Protein AF-A0A1Y4RJ46-F1 (afdb_monomer_lite)

Foldseek 3Di:
DDDDPPLLVVLVVLLVLLCVLPVDDLQRSCVVLVHHSVQSVVCVVPVVSDDPVSSVVSNVSNVVSCVVVVVDD

Structure (mmCIF, N/CA/C/O backbone):
data_AF-A0A1Y4RJ46-F1
#
_entry.id   AF-A0A1Y4RJ46-F1
#
loop_
_atom_site.group_PDB
_atom_site.id
_atom_site.type_symbol
_atom_site.label_atom_id
_atom_site.label_alt_id
_atom_site.label_comp_id
_atom_site.label_asym_id
_atom_site.label_entity_id
_atom_site.label_seq_id
_atom_site.pdbx_PDB_ins_code
_atom_site.Cartn_x
_atom_site.Cartn_y
_atom_site.Cartn_z
_atom_site.occupancy
_atom_site.B_iso_or_equiv
_atom_site.auth_seq_id
_atom_site.auth_comp_id
_atom_site.auth_asym_id
_atom_site.auth_atom_id
_atom_site.pdbx_PDB_model_num
ATOM 1 N N . MET A 1 1 ? 10.224 16.197 -22.241 1.00 50.06 1 MET A N 1
ATOM 2 C CA . MET A 1 1 ? 9.904 15.719 -20.878 1.00 50.06 1 MET A CA 1
ATOM 3 C C . MET A 1 1 ? 8.924 14.565 -21.023 1.00 50.06 1 MET A C 1
ATOM 5 O O . MET A 1 1 ? 7.848 14.785 -21.566 1.00 50.06 1 MET A O 1
ATOM 9 N N . VAL A 1 2 ? 9.312 13.338 -20.671 1.00 58.56 2 VAL A N 1
ATOM 10 C CA . VAL A 1 2 ? 8.392 12.191 -20.744 1.00 58.56 2 VAL A CA 1
ATOM 11 C C . VAL A 1 2 ? 7.343 12.384 -19.651 1.00 58.56 2 VAL A C 1
ATOM 13 O O . VAL A 1 2 ? 7.697 12.511 -18.481 1.00 58.56 2 VAL A O 1
ATOM 16 N N . LYS A 1 3 ? 6.064 12.483 -20.023 1.00 65.69 3 LYS A N 1
ATOM 17 C CA . LYS A 1 3 ? 4.976 12.496 -19.041 1.00 65.69 3 LYS A CA 1
ATOM 18 C C . LYS A 1 3 ? 4.878 11.093 -18.452 1.00 65.69 3 LYS A C 1
ATOM 20 O O . LYS A 1 3 ? 4.683 10.13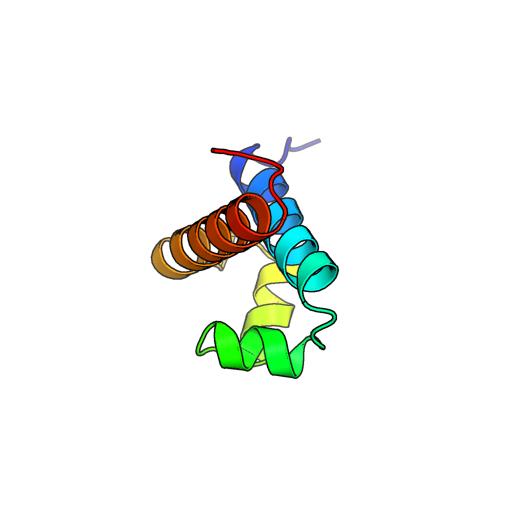7 -19.199 1.00 65.69 3 LYS A O 1
ATOM 25 N N . LEU A 1 4 ? 5.030 10.977 -17.136 1.00 69.50 4 LEU A N 1
ATOM 26 C CA . LEU A 1 4 ? 4.746 9.728 -16.439 1.00 69.50 4 LEU A CA 1
ATOM 27 C C . LEU A 1 4 ? 3.277 9.351 -16.691 1.00 69.50 4 LEU A C 1
ATOM 29 O O . LEU A 1 4 ? 2.406 10.217 -16.564 1.00 69.50 4 LEU A O 1
ATOM 33 N N . PRO A 1 5 ? 2.987 8.094 -17.062 1.00 80.56 5 PRO A N 1
ATOM 34 C CA . PRO A 1 5 ? 1.621 7.602 -17.130 1.00 80.56 5 PRO A CA 1
ATOM 35 C C . PRO A 1 5 ? 0.855 7.877 -15.831 1.00 80.56 5 PRO A C 1
ATOM 37 O O . PRO A 1 5 ? 1.387 7.671 -14.740 1.00 80.56 5 PRO A O 1
ATOM 40 N N . ALA A 1 6 ? -0.403 8.310 -15.941 1.00 83.81 6 ALA A N 1
ATOM 41 C CA . ALA A 1 6 ? -1.223 8.690 -14.785 1.00 83.81 6 ALA A CA 1
ATOM 42 C C . ALA A 1 6 ? -1.320 7.572 -13.732 1.00 83.81 6 ALA A C 1
ATOM 44 O O . ALA A 1 6 ? -1.179 7.840 -12.541 1.00 83.81 6 ALA A O 1
ATOM 45 N N . TYR A 1 7 ? -1.435 6.315 -14.174 1.00 81.44 7 TYR A N 1
ATOM 46 C CA . TYR A 1 7 ? -1.538 5.159 -13.278 1.00 81.44 7 TYR A CA 1
ATOM 47 C C . TYR A 1 7 ? -0.328 5.012 -12.337 1.00 81.44 7 TYR A C 1
ATOM 49 O O . TYR A 1 7 ? -0.473 4.511 -11.224 1.00 81.44 7 TYR A O 1
ATOM 57 N N . ILE A 1 8 ? 0.865 5.461 -12.750 1.00 84.44 8 ILE A N 1
ATOM 58 C CA . ILE A 1 8 ? 2.072 5.422 -11.913 1.00 84.44 8 ILE A CA 1
ATOM 59 C C . ILE A 1 8 ? 1.947 6.411 -10.757 1.00 84.44 8 ILE A C 1
ATOM 61 O O . ILE A 1 8 ? 2.227 6.069 -9.607 1.00 84.44 8 ILE A O 1
ATOM 65 N N . ILE A 1 9 ? 1.506 7.629 -11.069 1.00 87.75 9 ILE A N 1
ATOM 66 C CA . ILE A 1 9 ? 1.301 8.689 -10.081 1.00 87.75 9 ILE A CA 1
ATOM 67 C C . ILE A 1 9 ? 0.210 8.254 -9.099 1.00 87.75 9 ILE A C 1
ATOM 69 O O . ILE A 1 9 ? 0.391 8.339 -7.887 1.00 87.75 9 ILE A O 1
ATOM 73 N N . GLU A 1 10 ? -0.895 7.713 -9.611 1.00 90.31 10 GLU A N 1
ATOM 74 C CA . GLU A 1 10 ? -1.994 7.190 -8.797 1.00 90.31 10 GLU A CA 1
ATOM 75 C C . GLU A 1 10 ? -1.547 6.054 -7.877 1.00 90.31 10 GLU A C 1
ATOM 77 O O . 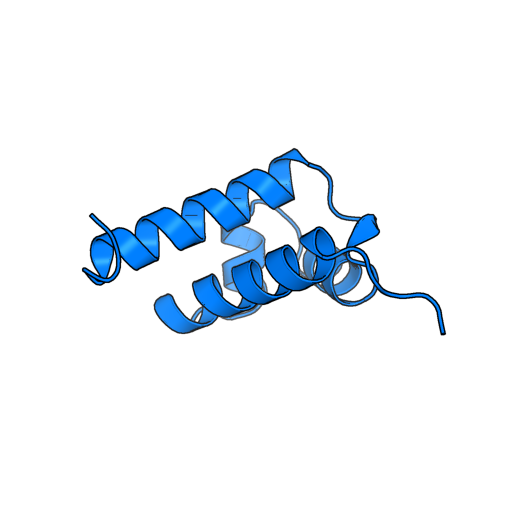GLU A 1 10 ? -1.942 6.012 -6.712 1.00 90.31 10 GLU A O 1
ATOM 82 N N . PHE A 1 11 ? -0.695 5.151 -8.361 1.00 91.75 11 PHE A N 1
ATOM 83 C CA . PHE A 1 11 ? -0.167 4.059 -7.554 1.00 91.75 11 PHE A CA 1
ATOM 84 C C . PHE A 1 11 ? 0.749 4.556 -6.424 1.00 91.75 11 PHE A C 1
ATOM 86 O O . PHE A 1 11 ? 0.636 4.084 -5.291 1.00 91.75 11 PHE A O 1
ATOM 93 N N . GLN A 1 12 ? 1.603 5.550 -6.683 1.00 91.94 12 GLN A N 1
ATOM 94 C CA . GLN A 1 12 ? 2.419 6.180 -5.639 1.00 91.94 12 GLN A CA 1
ATOM 95 C C . GLN A 1 12 ? 1.556 6.896 -4.594 1.00 91.94 12 GLN A C 1
ATOM 97 O O . GLN A 1 12 ? 1.735 6.671 -3.396 1.00 91.94 12 GLN A O 1
ATOM 102 N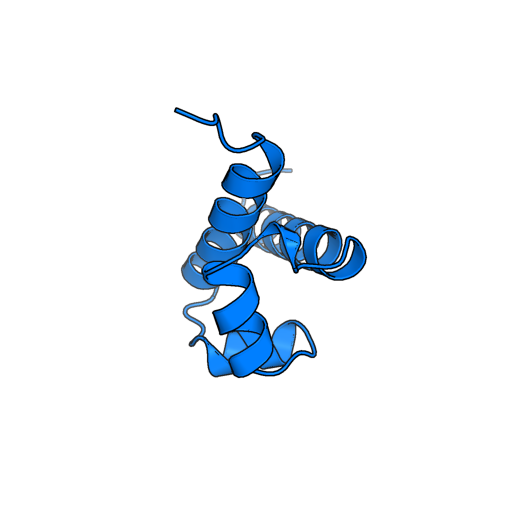 N . ILE A 1 13 ? 0.559 7.668 -5.040 1.00 93.56 13 ILE A N 1
ATOM 103 C CA . ILE A 1 13 ? -0.440 8.285 -4.155 1.00 93.56 13 ILE A CA 1
ATOM 104 C C . ILE A 1 13 ? -1.151 7.212 -3.327 1.00 93.56 13 ILE A C 1
ATOM 106 O O . ILE A 1 13 ? -1.424 7.426 -2.145 1.00 93.56 13 ILE A O 1
ATOM 110 N N . ALA A 1 14 ? -1.438 6.050 -3.918 1.00 95.81 14 ALA A N 1
ATOM 111 C CA . ALA A 1 14 ? -2.103 4.971 -3.213 1.00 95.81 14 ALA A CA 1
ATOM 112 C C . ALA A 1 14 ? -1.234 4.379 -2.094 1.00 95.81 14 ALA A C 1
ATOM 114 O O . ALA A 1 14 ? -1.718 4.221 -0.972 1.00 95.81 14 ALA A O 1
ATOM 115 N N . MET A 1 15 ? 0.050 4.119 -2.368 1.00 96.12 15 MET A N 1
ATOM 116 C CA . MET A 1 15 ? 1.009 3.664 -1.355 1.00 96.12 15 MET A CA 1
ATOM 117 C C . MET A 1 15 ? 1.119 4.661 -0.195 1.00 96.12 15 MET A C 1
ATOM 119 O O . MET A 1 15 ? 0.994 4.273 0.969 1.00 96.12 15 MET A O 1
ATOM 123 N N . ASP A 1 16 ? 1.296 5.945 -0.505 1.00 95.44 16 ASP A N 1
ATOM 124 C CA . ASP A 1 16 ? 1.408 6.997 0.508 1.00 95.44 16 ASP A CA 1
ATOM 125 C C . ASP A 1 16 ? 0.112 7.159 1.309 1.00 95.44 16 ASP A C 1
ATOM 127 O O . ASP A 1 16 ? 0.147 7.330 2.529 1.00 95.44 16 ASP A O 1
ATOM 131 N N . GLY A 1 17 ? -1.040 7.054 0.643 1.00 96.44 17 GLY A N 1
ATOM 132 C CA . GLY A 1 17 ? -2.352 7.100 1.278 1.00 96.44 17 GLY A CA 1
ATOM 133 C C . GLY A 1 17 ? -2.520 6.005 2.328 1.00 96.44 17 GLY A C 1
ATOM 134 O O . GLY A 1 17 ? -2.878 6.306 3.466 1.00 96.44 17 GLY A O 1
ATOM 135 N N . VAL A 1 18 ? -2.205 4.750 1.986 1.00 97.44 18 VAL A N 1
ATOM 136 C CA . VAL A 1 18 ? -2.279 3.625 2.937 1.00 97.44 18 VAL A CA 1
ATOM 137 C C . VAL A 1 18 ? -1.384 3.875 4.148 1.00 97.44 18 VAL A C 1
ATOM 139 O O . VAL A 1 18 ? -1.828 3.711 5.286 1.00 97.44 18 VAL A O 1
ATOM 142 N N . LYS A 1 19 ? -0.145 4.328 3.929 1.00 96.44 19 LYS A N 1
ATOM 143 C CA . LYS A 1 19 ? 0.784 4.633 5.023 1.00 96.44 19 LYS A CA 1
ATOM 144 C C . LYS A 1 19 ? 0.279 5.752 5.933 1.00 96.44 19 LYS A C 1
ATOM 146 O O . LYS A 1 19 ? 0.416 5.647 7.146 1.00 96.44 19 LYS A O 1
ATOM 151 N N . ARG A 1 20 ? -0.349 6.794 5.382 1.00 96.38 20 ARG A N 1
ATOM 152 C CA . ARG A 1 20 ? -0.925 7.887 6.185 1.00 96.38 20 ARG A CA 1
ATOM 153 C C . ARG A 1 20 ? -2.113 7.442 7.036 1.00 96.38 20 ARG A C 1
ATOM 155 O O . ARG A 1 20 ? -2.233 7.910 8.160 1.00 96.38 20 ARG A O 1
ATOM 162 N N . TYR A 1 21 ? -2.959 6.540 6.537 1.00 97.31 21 TYR A N 1
ATOM 163 C CA . TYR A 1 21 ? -4.075 5.998 7.327 1.00 97.31 21 TYR A CA 1
ATOM 164 C C . TYR A 1 21 ? -3.628 5.066 8.454 1.00 97.31 21 TYR A C 1
ATOM 166 O O . TYR A 1 21 ? -4.324 4.939 9.456 1.00 97.31 21 TYR A O 1
ATOM 174 N N . THR A 1 22 ? -2.502 4.382 8.275 1.00 96.88 22 THR A N 1
ATOM 175 C CA . THR A 1 22 ? -2.062 3.308 9.176 1.00 96.88 22 THR A CA 1
ATOM 176 C C . THR A 1 22 ? -0.954 3.722 10.131 1.00 96.88 22 THR A C 1
ATOM 178 O O . THR A 1 22 ? -0.806 3.104 11.180 1.00 96.88 22 THR A O 1
ATOM 181 N N . GLY A 1 23 ? -0.165 4.736 9.772 1.00 97.00 23 GLY A N 1
ATOM 182 C CA . GLY A 1 23 ? 1.051 5.107 10.492 1.00 97.00 23 GLY A CA 1
ATOM 183 C C . GLY A 1 23 ? 2.212 4.128 10.296 1.00 97.00 23 GLY A C 1
ATOM 184 O O . GLY A 1 23 ? 3.219 4.262 10.983 1.00 97.00 23 GLY A O 1
ATOM 185 N N . TRP A 1 24 ? 2.097 3.159 9.379 1.00 96.81 24 TRP A N 1
ATOM 186 C CA . TRP A 1 24 ? 3.099 2.104 9.224 1.00 96.81 24 TRP A CA 1
ATOM 187 C C . TRP A 1 24 ? 4.460 2.609 8.746 1.00 96.81 24 TRP A C 1
ATOM 189 O O . TRP A 1 24 ? 4.558 3.504 7.892 1.00 96.81 24 TRP A O 1
ATOM 199 N N . THR A 1 25 ? 5.517 1.951 9.224 1.00 95.31 25 THR A N 1
ATOM 200 C CA . THR A 1 25 ? 6.860 2.097 8.650 1.00 95.31 25 THR A CA 1
ATOM 201 C C . THR A 1 25 ? 6.933 1.480 7.248 1.00 95.31 25 THR A C 1
ATOM 203 O O . THR A 1 25 ? 5.993 0.847 6.759 1.00 95.31 25 THR A O 1
ATOM 206 N N . ASP A 1 26 ? 8.050 1.690 6.550 1.00 92.81 26 ASP A N 1
ATOM 207 C CA . ASP A 1 26 ? 8.273 1.041 5.253 1.00 92.81 26 ASP A CA 1
ATOM 208 C C . ASP A 1 26 ? 8.383 -0.479 5.390 1.00 92.81 26 ASP A C 1
ATOM 210 O O . ASP A 1 26 ? 7.864 -1.207 4.544 1.00 92.81 26 ASP A O 1
ATOM 214 N N . GLU A 1 27 ? 9.010 -0.957 6.464 1.00 95.12 27 GLU A N 1
ATOM 215 C CA . GLU A 1 27 ? 9.154 -2.378 6.766 1.00 95.12 27 GLU A CA 1
ATOM 216 C C . GLU A 1 27 ? 7.797 -3.024 7.048 1.00 95.12 27 GLU A C 1
ATOM 218 O O . GLU A 1 27 ? 7.470 -4.055 6.459 1.00 95.12 27 GLU A O 1
ATOM 223 N N . GLU A 1 28 ? 6.976 -2.399 7.893 1.00 97.12 28 GLU A N 1
ATOM 224 C CA .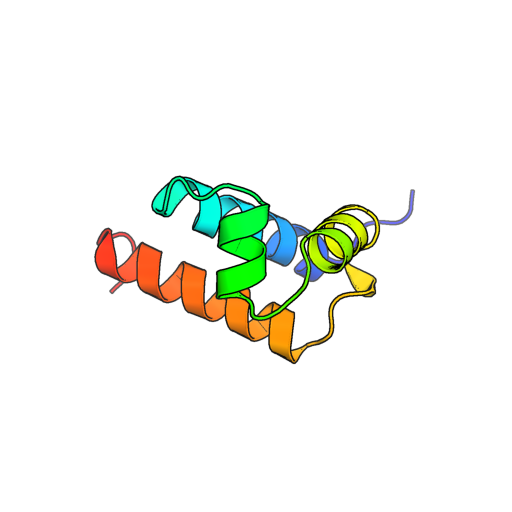 GLU A 1 28 ? 5.628 -2.885 8.191 1.00 97.12 28 GLU A CA 1
ATOM 225 C C . GLU A 1 28 ? 4.757 -2.892 6.935 1.00 97.12 28 GLU A C 1
ATOM 227 O O . GLU A 1 28 ? 4.076 -3.879 6.650 1.00 97.12 28 GLU A O 1
ATOM 232 N N . PHE A 1 29 ? 4.807 -1.824 6.133 1.00 97.00 29 PHE A N 1
ATOM 233 C CA . PHE A 1 29 ? 4.049 -1.759 4.889 1.00 97.00 29 PHE A CA 1
ATOM 234 C C . PHE A 1 29 ? 4.491 -2.844 3.896 1.00 97.00 29 PHE A C 1
ATOM 236 O O . PHE A 1 29 ? 3.644 -3.520 3.310 1.00 97.00 29 PHE A O 1
ATOM 243 N N . ALA A 1 30 ? 5.798 -3.078 3.753 1.00 95.75 30 ALA A N 1
ATOM 244 C CA . ALA A 1 30 ? 6.329 -4.147 2.912 1.00 95.75 30 ALA A CA 1
ATOM 245 C C . ALA A 1 30 ? 5.853 -5.534 3.380 1.00 95.75 30 ALA A C 1
ATOM 247 O O . ALA A 1 30 ? 5.349 -6.315 2.567 1.00 95.75 30 ALA A O 1
ATOM 248 N N . GLN A 1 31 ? 5.897 -5.805 4.690 1.00 96.38 31 GLN A N 1
ATOM 249 C CA . GLN A 1 31 ? 5.366 -7.044 5.268 1.00 96.38 31 GLN A CA 1
ATOM 250 C C . GLN A 1 31 ? 3.870 -7.216 4.977 1.00 96.38 31 GLN A C 1
ATOM 252 O O . GLN A 1 31 ? 3.438 -8.296 4.573 1.00 96.38 31 GLN A O 1
ATOM 257 N N . ARG A 1 32 ? 3.070 -6.149 5.104 1.00 96.19 32 ARG A N 1
ATOM 258 C CA . ARG A 1 32 ? 1.624 -6.172 4.809 1.00 96.19 32 ARG A CA 1
ATOM 259 C C . ARG A 1 32 ? 1.321 -6.423 3.335 1.00 96.19 32 ARG A C 1
ATOM 261 O O . ARG A 1 32 ? 0.283 -7.011 3.025 1.00 96.19 32 ARG A O 1
ATOM 268 N N . LEU A 1 33 ? 2.223 -6.027 2.441 1.00 94.44 33 LEU A N 1
ATOM 269 C CA . LEU A 1 33 ? 2.161 -6.330 1.012 1.00 94.44 33 LEU A CA 1
ATOM 270 C C . LEU A 1 33 ? 2.711 -7.720 0.657 1.00 94.44 33 LEU A C 1
ATOM 272 O O . LEU A 1 33 ? 2.490 -8.180 -0.462 1.00 94.44 33 LEU A O 1
ATOM 276 N N . GLY A 1 34 ? 3.367 -8.409 1.595 1.00 95.19 34 GLY A N 1
ATOM 277 C CA . GLY A 1 34 ? 4.011 -9.701 1.353 1.00 95.19 34 GLY A CA 1
ATOM 278 C C . GLY A 1 34 ? 5.278 -9.590 0.504 1.00 95.19 34 GLY A C 1
ATOM 279 O O . GLY A 1 34 ? 5.600 -10.515 -0.237 1.00 95.19 34 GLY A O 1
ATOM 280 N N . VAL A 1 35 ? 5.975 -8.453 0.570 1.00 95.19 35 VAL A N 1
ATOM 281 C CA . VAL A 1 35 ? 7.232 -8.209 -0.149 1.00 95.19 35 VAL A CA 1
ATOM 282 C C . VAL A 1 35 ? 8.335 -7.771 0.805 1.00 95.19 35 VAL A C 1
ATOM 284 O O . VAL A 1 35 ? 8.093 -7.442 1.963 1.00 95.19 35 VAL A O 1
ATOM 287 N N . THR A 1 3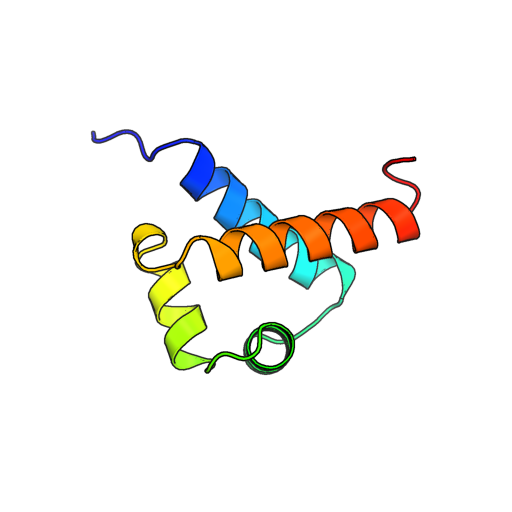6 ? 9.569 -7.749 0.308 1.00 95.56 36 THR A N 1
ATOM 288 C CA . THR A 1 36 ? 10.692 -7.192 1.067 1.00 95.56 36 THR A CA 1
ATOM 289 C C . THR A 1 36 ? 10.672 -5.664 1.040 1.00 95.56 36 THR A C 1
ATOM 291 O O . THR A 1 36 ? 10.203 -5.039 0.083 1.00 95.56 36 THR A O 1
ATOM 294 N N . ASP A 1 37 ? 11.254 -5.051 2.064 1.00 93.56 37 ASP A N 1
ATOM 295 C CA . ASP A 1 37 ? 11.552 -3.619 2.122 1.00 93.56 37 ASP A CA 1
ATOM 296 C C . ASP A 1 37 ? 12.397 -3.163 0.913 1.00 93.56 37 ASP A C 1
ATOM 298 O O . ASP A 1 37 ? 12.186 -2.085 0.353 1.00 93.56 37 ASP A O 1
ATOM 302 N N . ARG A 1 38 ? 13.322 -4.011 0.444 1.00 94.38 38 ARG A N 1
ATOM 303 C CA . ARG A 1 38 ? 14.106 -3.783 -0.777 1.00 94.38 38 ARG A CA 1
ATOM 304 C C . ARG A 1 38 ? 13.216 -3.708 -2.016 1.00 94.38 38 ARG A C 1
ATOM 306 O O . ARG A 1 38 ? 13.401 -2.807 -2.831 1.00 94.38 38 ARG A O 1
ATOM 313 N N . THR A 1 39 ? 12.250 -4.615 -2.156 1.00 93.75 39 THR A N 1
ATOM 314 C CA . THR A 1 39 ? 11.271 -4.591 -3.255 1.00 93.75 39 THR A CA 1
ATOM 315 C C . THR A 1 39 ? 10.461 -3.298 -3.225 1.00 93.75 39 THR A C 1
ATOM 317 O O . THR A 1 39 ? 10.343 -2.634 -4.251 1.00 93.75 39 THR A O 1
ATOM 320 N N . LEU A 1 40 ? 9.974 -2.890 -2.050 1.00 93.62 40 LEU A N 1
ATOM 321 C CA . LEU A 1 40 ? 9.234 -1.637 -1.893 1.00 93.62 40 LEU A CA 1
ATOM 322 C C . LEU A 1 40 ? 10.088 -0.413 -2.274 1.00 93.62 40 LEU A C 1
ATOM 324 O O . LEU A 1 40 ? 9.625 0.474 -2.992 1.00 93.62 40 LEU A O 1
ATOM 328 N N . ARG A 1 41 ? 11.360 -0.380 -1.855 1.00 92.56 41 ARG A N 1
ATOM 329 C CA . ARG A 1 41 ? 12.309 0.680 -2.237 1.00 92.56 41 ARG A CA 1
ATOM 330 C C . ARG A 1 41 ? 12.570 0.720 -3.742 1.00 92.56 41 ARG A C 1
ATOM 332 O O . ARG A 1 41 ? 12.658 1.812 -4.301 1.00 92.56 41 ARG A O 1
ATOM 339 N N . ASN A 1 42 ? 12.666 -0.435 -4.397 1.00 93.44 42 ASN A N 1
ATOM 340 C CA . ASN A 1 42 ? 12.812 -0.507 -5.851 1.00 93.44 42 ASN A CA 1
ATOM 341 C C . ASN A 1 42 ? 11.571 0.034 -6.566 1.00 93.44 42 ASN A C 1
ATOM 343 O O . ASN A 1 42 ? 11.717 0.870 -7.448 1.00 93.44 42 ASN A O 1
ATOM 347 N N . ILE A 1 43 ? 10.371 -0.343 -6.119 1.00 92.44 43 ILE A N 1
ATOM 348 C CA . ILE A 1 43 ? 9.102 0.149 -6.676 1.00 92.44 43 ILE A CA 1
ATOM 349 C C . ILE A 1 43 ? 8.978 1.674 -6.552 1.00 92.44 43 ILE A C 1
ATOM 351 O O . ILE A 1 43 ? 8.474 2.335 -7.451 1.00 92.44 43 ILE A O 1
ATOM 355 N N . ARG A 1 44 ? 9.462 2.275 -5.460 1.00 89.12 44 ARG A N 1
ATOM 356 C CA . ARG A 1 44 ? 9.452 3.743 -5.322 1.00 89.12 44 ARG A CA 1
ATOM 357 C C . ARG A 1 44 ? 10.370 4.446 -6.315 1.00 89.12 44 ARG A C 1
ATOM 359 O O . ARG A 1 44 ? 10.031 5.530 -6.778 1.00 89.12 44 ARG A O 1
ATOM 366 N N . LYS A 1 45 ? 11.524 3.844 -6.612 1.00 89.88 45 LYS A N 1
ATOM 367 C CA . LYS A 1 45 ? 12.486 4.369 -7.590 1.00 89.88 45 LYS A CA 1
ATOM 368 C C . LYS A 1 45 ? 12.012 4.149 -9.024 1.00 89.88 45 LYS A C 1
ATOM 370 O O . LYS A 1 45 ? 12.183 5.031 -9.856 1.00 89.88 45 LYS A O 1
ATOM 375 N N . ASP A 1 46 ? 11.422 2.989 -9.282 1.00 89.88 46 ASP A N 1
ATOM 376 C CA . ASP A 1 46 ? 10.880 2.586 -10.572 1.00 89.88 46 ASP A CA 1
ATOM 377 C C . ASP A 1 46 ? 9.498 1.934 -10.387 1.00 89.88 46 ASP A C 1
ATOM 379 O O . ASP A 1 46 ? 9.395 0.719 -10.186 1.00 89.88 46 ASP A O 1
ATOM 383 N N . PRO A 1 47 ? 8.413 2.720 -10.454 1.00 86.31 47 PRO A N 1
ATOM 384 C CA . PRO A 1 47 ? 7.057 2.207 -10.270 1.00 86.31 47 PRO A CA 1
ATOM 385 C C . PRO A 1 47 ? 6.624 1.191 -11.327 1.00 86.31 47 PRO A C 1
ATOM 387 O O . PRO A 1 47 ? 5.743 0.378 -11.056 1.00 86.31 47 PRO A O 1
ATOM 390 N N . CYS A 1 48 ? 7.251 1.196 -12.510 1.00 86.31 48 CYS A N 1
ATOM 391 C CA . CYS A 1 48 ? 6.986 0.211 -13.560 1.00 86.31 48 CYS A CA 1
ATOM 392 C C . CYS A 1 48 ? 7.483 -1.192 -13.189 1.00 86.31 48 CYS A C 1
ATOM 394 O O . CYS A 1 48 ? 7.049 -2.168 -13.794 1.00 86.31 48 CYS A O 1
ATOM 396 N N . SER A 1 49 ? 8.355 -1.309 -12.182 1.00 89.12 49 SER A N 1
ATOM 397 C CA . SER A 1 49 ? 8.810 -2.601 -11.660 1.00 89.12 49 SER A CA 1
ATOM 398 C C . SER A 1 49 ? 7.757 -3.327 -10.811 1.00 89.12 49 SER A C 1
ATOM 400 O O . SER A 1 49 ? 7.918 -4.512 -10.508 1.00 89.12 49 SER A O 1
ATOM 402 N N . ALA A 1 50 ? 6.673 -2.649 -10.418 1.00 89.88 50 ALA A N 1
ATOM 403 C CA . ALA A 1 50 ? 5.578 -3.278 -9.693 1.00 89.88 50 ALA A CA 1
ATOM 404 C C . ALA A 1 50 ? 4.753 -4.174 -10.625 1.00 89.88 50 ALA A C 1
ATOM 406 O O . ALA A 1 50 ? 4.280 -3.745 -11.676 1.00 89.88 50 ALA A O 1
ATOM 407 N N . ASN A 1 51 ? 4.517 -5.420 -10.211 1.00 89.62 51 ASN A N 1
ATOM 408 C CA . ASN A 1 51 ? 3.568 -6.275 -10.916 1.00 89.62 51 ASN A CA 1
ATOM 409 C C . ASN A 1 51 ? 2.118 -5.817 -10.661 1.00 89.62 51 ASN A C 1
ATOM 411 O O . ASN A 1 51 ? 1.807 -5.223 -9.624 1.00 89.62 51 ASN A O 1
ATOM 415 N N . GLY A 1 52 ? 1.215 -6.138 -11.592 1.00 89.06 52 GLY A N 1
ATOM 416 C CA . GLY A 1 52 ? -0.188 -5.715 -11.516 1.00 89.06 52 GLY A CA 1
ATOM 417 C C . GLY A 1 52 ? -0.919 -6.193 -10.255 1.00 89.06 52 GLY A C 1
ATOM 418 O O . GLY A 1 52 ? -1.740 -5.461 -9.713 1.00 89.06 52 GLY A O 1
ATOM 419 N N . GLY A 1 53 ? -0.581 -7.374 -9.726 1.00 92.25 53 GLY A N 1
ATOM 420 C CA . GLY A 1 53 ? -1.178 -7.885 -8.488 1.00 92.25 53 GLY A CA 1
ATOM 421 C C . GLY A 1 53 ? -0.862 -7.009 -7.271 1.00 92.25 53 GLY A C 1
ATOM 422 O O . GLY A 1 53 ? -1.737 -6.748 -6.446 1.00 92.25 53 GLY A O 1
ATOM 423 N N . LEU A 1 54 ? 0.367 -6.499 -7.181 1.00 93.56 54 LEU A N 1
ATOM 424 C CA . LEU A 1 54 ? 0.782 -5.598 -6.108 1.00 93.56 54 LEU A CA 1
ATOM 425 C C . LEU A 1 54 ? 0.107 -4.228 -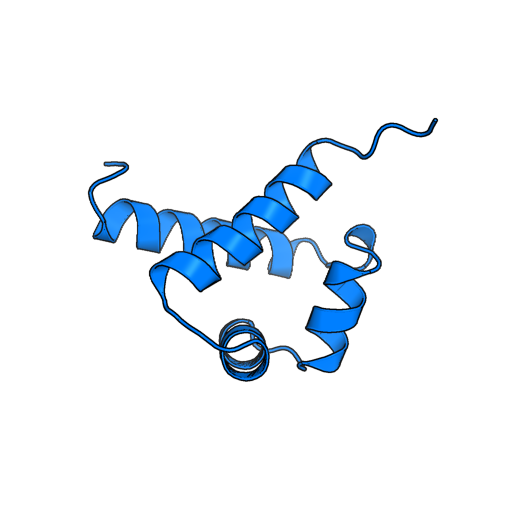6.234 1.00 93.56 54 LEU A C 1
ATOM 427 O O . LEU A 1 54 ? -0.335 -3.676 -5.225 1.00 93.56 54 LEU A O 1
ATOM 431 N N . VAL A 1 55 ? -0.046 -3.723 -7.462 1.00 92.94 55 VAL A N 1
ATOM 432 C CA . VAL A 1 55 ? -0.802 -2.489 -7.737 1.00 92.94 55 VAL A CA 1
ATOM 433 C C . VAL A 1 55 ? -2.243 -2.616 -7.243 1.00 92.94 55 VAL A C 1
ATOM 435 O O . VAL A 1 55 ? -2.692 -1.795 -6.439 1.00 92.94 55 VAL A O 1
ATOM 438 N N . LEU A 1 56 ? -2.940 -3.682 -7.646 1.00 93.50 56 LEU A N 1
ATOM 439 C CA . LEU A 1 56 ? -4.325 -3.938 -7.239 1.00 93.50 56 LEU A CA 1
ATOM 440 C C . LEU A 1 56 ? -4.457 -4.109 -5.721 1.00 93.50 56 LEU A C 1
ATOM 442 O O . LEU A 1 56 ? -5.398 -3.594 -5.119 1.00 93.50 56 LEU A O 1
ATOM 446 N N . ARG A 1 57 ? -3.493 -4.776 -5.074 1.00 95.50 57 ARG A N 1
ATOM 447 C CA . ARG A 1 57 ? -3.486 -4.952 -3.616 1.00 95.50 57 ARG A CA 1
ATOM 448 C C . ARG A 1 57 ? -3.394 -3.618 -2.878 1.00 95.50 57 ARG A C 1
ATOM 450 O O . ARG A 1 57 ? -4.184 -3.383 -1.969 1.00 95.50 57 ARG A O 1
ATOM 457 N N . VAL A 1 58 ? -2.481 -2.730 -3.277 1.00 96.31 58 VAL A N 1
ATOM 458 C CA . VAL A 1 58 ? -2.352 -1.394 -2.665 1.00 96.31 58 VAL A CA 1
ATOM 459 C C . VAL A 1 58 ? -3.626 -0.571 -2.871 1.00 96.31 58 VAL A C 1
ATOM 461 O O . VAL A 1 58 ? -4.104 0.061 -1.929 1.00 96.31 58 VAL A O 1
ATOM 464 N N . GLN A 1 59 ? -4.208 -0.603 -4.073 1.00 94.62 59 GLN A N 1
ATOM 465 C CA . GLN A 1 59 ? -5.461 0.098 -4.367 1.00 94.62 59 GLN A CA 1
ATOM 466 C C . GLN A 1 59 ? -6.624 -0.425 -3.511 1.00 94.62 59 GLN A C 1
ATOM 468 O O . GLN A 1 59 ? -7.359 0.375 -2.929 1.00 94.62 59 GLN A O 1
ATOM 473 N N . SER A 1 60 ? -6.747 -1.748 -3.366 1.00 96.19 60 SER A N 1
ATOM 474 C CA . SER A 1 60 ? -7.749 -2.381 -2.501 1.00 96.19 60 SER A CA 1
ATOM 475 C C . SER A 1 60 ? -7.567 -1.987 -1.035 1.00 96.19 60 SER A C 1
ATOM 477 O O . SER A 1 60 ? -8.544 -1.656 -0.367 1.00 96.19 60 SER A O 1
ATOM 479 N N . MET A 1 61 ? -6.328 -1.975 -0.531 1.00 97.19 61 MET A N 1
ATOM 480 C CA . MET A 1 61 ? -6.038 -1.539 0.839 1.00 97.19 61 MET A CA 1
ATOM 481 C C . MET A 1 61 ? -6.445 -0.080 1.052 1.00 97.19 61 MET A C 1
ATOM 483 O O . MET A 1 61 ? -7.080 0.246 2.053 1.00 97.19 61 MET A O 1
ATOM 487 N N . LEU A 1 62 ? -6.130 0.810 0.106 1.00 97.25 62 LEU A N 1
ATOM 488 C CA . LEU A 1 62 ? -6.532 2.210 0.216 1.00 97.25 62 LEU A CA 1
ATOM 489 C C . LEU A 1 62 ? -8.057 2.367 0.229 1.00 97.25 62 LEU A C 1
ATOM 491 O O . LEU A 1 62 ? -8.575 3.160 1.015 1.00 97.25 62 LEU A O 1
ATOM 495 N N . GLN A 1 63 ? -8.777 1.631 -0.621 1.00 96.88 63 GLN A N 1
ATOM 496 C CA . GLN A 1 63 ? -10.242 1.638 -0.612 1.00 96.88 63 GLN A CA 1
ATOM 497 C C . GLN A 1 63 ? -10.798 1.182 0.741 1.00 96.88 63 GLN A C 1
ATOM 499 O O . GLN A 1 63 ? -11.679 1.846 1.286 1.00 96.88 63 GLN A O 1
ATOM 504 N N . GLU A 1 64 ? -10.246 0.116 1.322 1.00 96.94 64 GLU A N 1
ATOM 505 C CA . GLU A 1 64 ? -10.645 -0.374 2.643 1.00 96.94 64 GLU A CA 1
ATOM 506 C C . GLU A 1 64 ? -10.463 0.699 3.727 1.00 96.94 64 GLU A C 1
ATOM 508 O O . GLU A 1 64 ? -11.384 0.962 4.503 1.00 96.94 64 GLU A O 1
ATOM 513 N N . TYR A 1 65 ? -9.309 1.373 3.760 1.00 97.06 65 TYR A N 1
ATOM 514 C CA . TYR A 1 65 ? -9.057 2.430 4.743 1.00 97.06 65 TYR A CA 1
ATOM 515 C C . TYR A 1 65 ? -9.923 3.669 4.523 1.00 97.06 65 TYR A C 1
ATOM 517 O O . TYR A 1 65 ? -10.429 4.230 5.493 1.00 97.06 65 TYR A O 1
ATOM 525 N N . ARG A 1 66 ? -10.168 4.067 3.270 1.00 96.50 66 ARG A N 1
ATOM 526 C CA . ARG A 1 66 ? -11.100 5.163 2.960 1.00 96.50 66 ARG A CA 1
ATOM 527 C C . ARG A 1 66 ? -12.520 4.846 3.418 1.00 96.50 66 ARG A C 1
ATOM 529 O O . ARG A 1 66 ? -13.175 5.728 3.968 1.00 96.50 66 ARG A O 1
ATOM 536 N N . LYS A 1 67 ? -12.969 3.600 3.239 1.00 97.19 67 LYS A N 1
ATOM 537 C CA . LYS A 1 67 ? -14.279 3.143 3.715 1.00 97.19 67 LYS A CA 1
ATOM 538 C C . LYS A 1 67 ? -14.357 3.154 5.241 1.00 97.19 67 LYS A C 1
ATOM 540 O O . LYS A 1 67 ? -15.301 3.702 5.797 1.00 97.19 67 LYS A O 1
ATOM 545 N N . LYS A 1 68 ? -13.332 2.639 5.931 1.00 95.44 68 LYS A N 1
ATOM 546 C CA . LYS A 1 68 ? -13.242 2.691 7.406 1.00 95.44 68 LYS A CA 1
ATOM 547 C C . LYS A 1 68 ? -13.224 4.121 7.950 1.00 95.44 68 LYS A C 1
ATOM 549 O O . LYS A 1 68 ? -13.785 4.371 9.008 1.00 95.44 68 LYS A O 1
ATOM 554 N N . ALA A 1 69 ? -12.601 5.046 7.225 1.00 94.06 69 ALA A N 1
ATOM 555 C CA . ALA A 1 69 ? -12.548 6.461 7.580 1.00 94.06 69 ALA A CA 1
ATOM 556 C C . ALA A 1 69 ? -13.815 7.250 7.188 1.00 94.06 69 ALA A C 1
ATOM 558 O O . ALA A 1 69 ? -13.855 8.457 7.409 1.00 94.06 69 ALA A O 1
ATOM 559 N N . GLY A 1 70 ? -14.822 6.613 6.578 1.00 94.69 70 GLY A N 1
ATOM 560 C CA . GLY A 1 70 ? -16.057 7.276 6.145 1.00 94.69 70 GLY A CA 1
ATOM 561 C C . GLY A 1 70 ? -15.883 8.254 4.977 1.00 94.69 70 GLY A C 1
ATOM 562 O O . GLY A 1 70 ? -16.753 9.084 4.742 1.00 94.69 70 GLY A O 1
ATOM 563 N N . VAL A 1 71 ? -14.766 8.179 4.244 1.00 92.81 71 VAL A N 1
ATOM 564 C CA . VAL A 1 71 ? -14.486 9.060 3.092 1.00 92.81 71 VAL A CA 1
ATOM 565 C C . VAL A 1 71 ? -15.263 8.617 1.851 1.00 92.81 71 VAL A C 1
ATOM 567 O O . VAL A 1 71 ? -15.597 9.440 1.003 1.00 92.81 71 VAL A O 1
ATOM 570 N N . ILE A 1 72 ? -15.531 7.315 1.735 1.00 84.56 72 ILE A N 1
ATOM 571 C CA . ILE A 1 72 ? -16.295 6.705 0.641 1.00 84.56 72 ILE A CA 1
ATOM 572 C C . ILE A 1 72 ? -17.259 5.652 1.209 1.00 84.56 72 ILE A C 1
ATOM 574 O O . ILE A 1 72 ? -16.941 5.029 2.225 1.00 84.56 72 ILE A O 1
ATOM 578 N N . GLY A 1 73 ? -18.416 5.468 0.559 1.00 68.94 73 GLY A N 1
ATOM 579 C CA . GLY A 1 73 ? -19.454 4.485 0.915 1.00 68.94 73 GLY A CA 1
ATOM 580 C C . GLY A 1 73 ? -19.355 3.198 0.109 1.00 68.94 73 GLY A C 1
ATOM 581 O O . GLY A 1 73 ? -19.297 3.315 -1.131 1.00 68.94 73 GLY A O 1
#

pLDDT: mean 91.16, std 8.9, range [50.06, 97.44]

Sequence (73 aa):
MVKLPAYIIEFQIAMDGVKRYTGWTDEEFAQRLGVTDRTLRNIRKDPCSANGGLVLRVQSMLQEYRKKAGVIG

Secondary structure (DSSP, 8-state):
-PPPPHHHHHHHHHHHHHHHHH---HHHHHHHHTS-HHHHHHHHH-GGGS-HHHHHHHHHHHHHHHHHTTS--

Radius of gyration: 12.39 Å; chains: 1; bounding box: 34×25×31 Å